Protein AF-A0A7J8QHY6-F1 (afdb_monomer_lite)

pLDDT: mean 85.37, std 9.3, range [55.28, 97.0]

Structure (mmCIF, N/CA/C/O backbone):
data_AF-A0A7J8QHY6-F1
#
_entry.id   AF-A0A7J8QHY6-F1
#
loop_
_atom_site.group_PDB
_atom_site.id
_atom_site.type_symbol
_atom_site.label_atom_id
_atom_site.label_alt_id
_atom_site.label_comp_id
_atom_site.label_asym_id
_atom_site.label_entity_id
_atom_site.label_seq_id
_atom_site.pdbx_PDB_ins_code
_atom_site.Cartn_x
_atom_site.Cartn_y
_atom_site.Cartn_z
_atom_site.occupancy
_atom_site.B_iso_or_equiv
_atom_site.auth_seq_id
_atom_site.auth_comp_id
_atom_site.auth_asym_id
_atom_site.auth_atom_id
_atom_site.pdbx_PDB_model_num
ATOM 1 N N . MET A 1 1 ? 1.578 -3.329 -10.374 1.00 89.19 1 MET A N 1
ATOM 2 C CA . MET A 1 1 ? 2.807 -2.692 -10.894 1.00 89.19 1 MET A CA 1
ATOM 3 C C . MET A 1 1 ? 3.834 -2.749 -9.782 1.00 89.19 1 MET A C 1
ATOM 5 O O . MET A 1 1 ? 3.454 -2.470 -8.652 1.00 89.19 1 MET A O 1
ATOM 9 N N . LEU A 1 2 ? 5.066 -3.150 -10.081 1.00 90.44 2 LEU A N 1
ATOM 10 C CA . LEU A 1 2 ? 6.149 -3.292 -9.108 1.00 90.44 2 LEU A CA 1
ATOM 11 C C . LEU A 1 2 ? 7.297 -2.351 -9.488 1.00 90.44 2 LEU A C 1
ATOM 13 O O . LEU A 1 2 ? 7.767 -2.380 -10.629 1.00 90.44 2 LEU A O 1
ATOM 17 N N . PHE A 1 3 ? 7.709 -1.498 -8.551 1.00 91.50 3 PHE A N 1
ATOM 18 C CA . PHE A 1 3 ? 8.775 -0.517 -8.746 1.00 91.50 3 PHE A CA 1
ATOM 19 C C . PHE A 1 3 ? 10.089 -1.042 -8.168 1.00 91.50 3 PHE A C 1
ATOM 21 O O . PHE A 1 3 ? 10.154 -1.340 -6.984 1.00 91.50 3 PHE A O 1
ATOM 28 N N . HIS A 1 4 ? 11.129 -1.123 -9.001 1.00 90.00 4 HIS A N 1
ATOM 29 C CA . HIS A 1 4 ? 12.454 -1.630 -8.624 1.00 90.00 4 HIS A CA 1
ATOM 30 C C . HIS A 1 4 ? 13.419 -0.460 -8.436 1.00 90.00 4 HIS A C 1
ATOM 32 O O . HIS A 1 4 ? 13.876 0.135 -9.422 1.00 90.00 4 HIS A O 1
ATOM 38 N N . TYR A 1 5 ? 13.693 -0.108 -7.178 1.00 83.81 5 TYR A N 1
ATOM 39 C CA . TYR A 1 5 ? 14.552 1.024 -6.801 1.00 83.81 5 TYR A CA 1
ATOM 40 C C . TYR A 1 5 ? 16.047 0.697 -6.873 1.00 83.81 5 TYR A C 1
ATOM 42 O O . TYR A 1 5 ? 16.859 1.564 -7.195 1.00 83.81 5 TYR A O 1
ATOM 50 N N . ASP A 1 6 ? 16.392 -0.556 -6.602 1.00 84.12 6 ASP A N 1
ATOM 51 C CA . ASP A 1 6 ? 17.739 -1.131 -6.657 1.00 84.12 6 ASP A CA 1
ATOM 52 C C . ASP A 1 6 ? 18.205 -1.452 -8.089 1.00 84.12 6 ASP A C 1
ATOM 54 O O . ASP A 1 6 ? 19.399 -1.595 -8.353 1.00 84.12 6 ASP A O 1
ATOM 58 N N . GLY A 1 7 ? 17.270 -1.516 -9.037 1.00 82.38 7 GLY A N 1
ATOM 59 C CA . GLY A 1 7 ? 17.545 -1.919 -10.410 1.00 82.38 7 GLY A CA 1
ATOM 60 C C . GLY A 1 7 ? 17.562 -3.431 -10.632 1.00 82.38 7 GLY A C 1
ATOM 61 O O . GLY A 1 7 ? 17.917 -3.853 -11.736 1.00 82.38 7 GLY A O 1
ATOM 62 N N . ILE A 1 8 ? 17.183 -4.232 -9.634 1.00 87.25 8 ILE A N 1
ATOM 63 C CA . ILE A 1 8 ? 17.250 -5.692 -9.671 1.00 87.25 8 ILE A CA 1
ATOM 64 C C . ILE A 1 8 ? 15.853 -6.263 -9.929 1.00 87.25 8 ILE A C 1
ATOM 66 O O . ILE A 1 8 ? 15.088 -6.585 -9.031 1.00 87.25 8 ILE A O 1
ATOM 70 N N . VAL A 1 9 ? 15.508 -6.404 -11.208 1.00 87.12 9 VAL A N 1
ATOM 71 C CA . VAL A 1 9 ? 14.183 -6.904 -11.616 1.00 87.12 9 VAL A CA 1
ATOM 72 C C . VAL A 1 9 ? 14.068 -8.424 -11.466 1.00 87.12 9 VAL A C 1
ATOM 74 O O . VAL A 1 9 ? 12.997 -8.947 -11.157 1.00 87.12 9 VAL A O 1
ATOM 77 N N . ASP A 1 10 ? 15.172 -9.130 -11.699 1.00 89.81 10 ASP A N 1
ATOM 78 C CA . ASP A 1 10 ? 15.180 -10.578 -11.899 1.00 89.81 10 ASP A CA 1
ATOM 79 C C . ASP A 1 10 ? 14.974 -11.384 -10.609 1.00 89.81 10 ASP A C 1
ATOM 81 O O . ASP A 1 10 ? 14.501 -12.514 -10.689 1.00 89.81 10 ASP A O 1
ATOM 85 N N . GLU A 1 11 ? 15.236 -10.801 -9.435 1.00 89.62 11 GLU A N 1
ATOM 86 C CA . GLU A 1 11 ? 15.015 -11.448 -8.128 1.00 89.62 11 GLU A CA 1
ATOM 87 C C . GLU A 1 11 ? 13.551 -11.831 -7.887 1.00 89.62 11 GLU A C 1
ATOM 89 O O . GLU A 1 11 ? 13.250 -12.743 -7.122 1.00 89.62 11 GLU A O 1
ATOM 94 N N . TRP A 1 12 ? 12.625 -11.175 -8.584 1.00 89.50 12 TRP A N 1
ATOM 95 C CA . TRP A 1 12 ? 11.200 -11.432 -8.442 1.00 89.50 12 TRP A CA 1
ATOM 96 C C . TRP A 1 12 ? 10.676 -12.489 -9.422 1.00 89.50 12 TRP A C 1
ATOM 98 O O . TRP A 1 12 ? 9.488 -12.800 -9.383 1.00 89.50 12 TRP A O 1
ATOM 108 N N . LYS A 1 13 ? 11.503 -13.040 -10.322 1.00 90.62 13 LYS A N 1
ATOM 109 C CA . LYS A 1 13 ? 11.053 -13.988 -11.365 1.00 90.62 13 LYS A CA 1
ATOM 110 C C . LYS A 1 13 ? 10.578 -15.332 -10.820 1.00 90.62 13 LYS A C 1
ATOM 112 O O . LYS A 1 13 ? 9.753 -15.981 -11.454 1.00 90.62 13 LYS A O 1
ATOM 117 N N . ASP A 1 14 ? 11.052 -15.727 -9.643 1.00 91.69 14 ASP A N 1
ATOM 118 C CA . ASP A 1 14 ? 10.678 -17.007 -9.032 1.00 91.69 14 ASP A CA 1
ATOM 119 C C . ASP A 1 14 ? 9.237 -17.006 -8.489 1.00 91.69 14 ASP A C 1
ATOM 121 O O . ASP A 1 14 ? 8.669 -18.059 -8.186 1.00 91.69 14 ASP A O 1
ATOM 125 N N . PHE A 1 15 ? 8.608 -15.831 -8.379 1.00 90.50 15 PHE A N 1
ATOM 126 C CA . PHE A 1 15 ? 7.231 -15.714 -7.924 1.00 90.50 15 PHE A CA 1
ATOM 127 C C . PHE A 1 15 ? 6.241 -15.879 -9.080 1.00 90.50 15 PHE A C 1
ATOM 129 O O . PHE A 1 15 ? 6.273 -15.142 -10.060 1.00 90.50 15 PHE A O 1
ATOM 136 N N . ALA A 1 16 ? 5.259 -16.768 -8.915 1.00 92.75 16 ALA A N 1
ATOM 137 C CA . ALA A 1 16 ? 4.253 -17.054 -9.946 1.00 92.75 16 ALA A CA 1
ATOM 138 C C . ALA A 1 16 ? 3.420 -15.833 -10.398 1.00 92.75 16 ALA A C 1
ATOM 140 O O . ALA A 1 16 ? 2.851 -15.838 -11.486 1.00 92.75 16 ALA A O 1
ATOM 141 N N . TRP A 1 17 ? 3.317 -14.791 -9.567 1.00 91.06 17 TRP A N 1
ATOM 142 C CA . TRP A 1 17 ? 2.607 -13.553 -9.901 1.00 91.06 17 TRP A CA 1
ATOM 143 C C . TRP A 1 17 ? 3.466 -12.547 -10.681 1.00 91.06 17 TRP A C 1
ATOM 145 O O . TRP A 1 17 ? 2.920 -11.571 -11.190 1.00 91.06 17 TRP A O 1
ATOM 155 N N . SER A 1 18 ? 4.781 -12.759 -10.773 1.00 92.81 18 SER A N 1
ATOM 156 C CA . SER A 1 18 ? 5.738 -11.829 -11.388 1.00 92.81 18 SER A CA 1
ATOM 157 C C . SER A 1 18 ? 5.368 -11.522 -12.841 1.00 92.81 18 SER A C 1
ATOM 159 O O . SER A 1 18 ? 5.172 -10.369 -13.217 1.00 92.81 18 SER A O 1
ATOM 161 N N . ASP A 1 19 ? 5.059 -12.561 -13.620 1.00 92.31 19 ASP A N 1
ATOM 162 C CA . ASP A 1 19 ? 4.634 -12.421 -15.020 1.00 92.31 19 ASP A CA 1
ATOM 163 C C . ASP A 1 19 ? 3.262 -11.739 -15.194 1.00 92.31 19 ASP A C 1
ATOM 165 O O . ASP A 1 19 ? 2.868 -11.384 -16.305 1.00 92.31 19 ASP A O 1
ATOM 169 N N . GLN A 1 20 ? 2.510 -11.549 -14.105 1.00 93.94 20 GLN A N 1
ATOM 170 C CA . GLN A 1 20 ? 1.187 -10.920 -14.111 1.00 93.94 20 GLN A CA 1
ATOM 171 C C . GLN A 1 20 ? 1.237 -9.426 -13.774 1.00 93.94 20 GLN A C 1
ATOM 173 O O . GLN A 1 20 ? 0.200 -8.757 -13.799 1.00 93.94 20 GLN A O 1
ATOM 178 N N . VAL A 1 21 ? 2.410 -8.879 -13.441 1.00 91.50 21 VAL A N 1
ATOM 179 C CA . VAL A 1 21 ? 2.553 -7.469 -13.075 1.00 91.50 21 VAL A CA 1
ATOM 180 C C . VAL A 1 21 ? 3.494 -6.730 -14.018 1.00 91.50 21 VAL A C 1
ATOM 182 O O . VAL A 1 21 ? 4.409 -7.279 -14.614 1.00 91.50 21 VAL A O 1
ATOM 185 N N . ILE A 1 22 ? 3.280 -5.422 -14.149 1.00 90.75 22 ILE A N 1
ATOM 186 C CA . ILE A 1 22 ? 4.213 -4.548 -14.863 1.00 90.75 22 ILE A CA 1
ATOM 187 C C . ILE A 1 22 ? 5.377 -4.224 -13.924 1.00 90.75 22 ILE A C 1
ATOM 189 O O . ILE A 1 22 ? 5.165 -3.567 -12.898 1.00 90.75 22 ILE A O 1
ATOM 193 N N . HIS A 1 23 ? 6.583 -4.656 -14.289 1.00 92.56 23 HIS A N 1
ATOM 194 C CA . HIS A 1 23 ? 7.832 -4.290 -13.623 1.00 92.56 23 HIS A CA 1
ATOM 195 C C . HIS A 1 23 ? 8.353 -2.976 -14.206 1.00 92.56 23 HIS A C 1
ATOM 197 O O .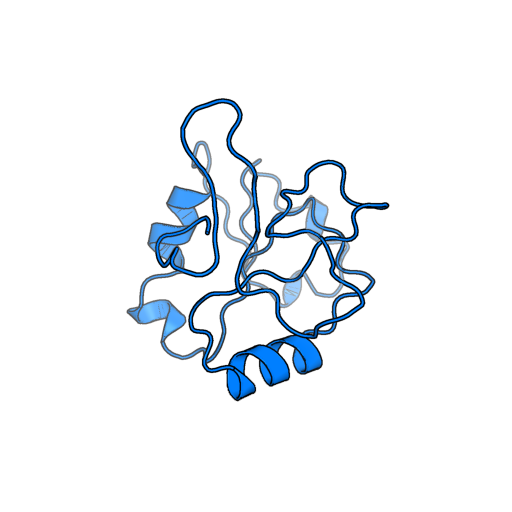 HIS A 1 23 ? 8.467 -2.828 -15.422 1.00 92.56 23 HIS A O 1
ATOM 203 N N . VAL A 1 24 ? 8.690 -2.018 -13.347 1.00 91.81 24 VAL A N 1
ATOM 204 C CA . VAL A 1 24 ? 9.271 -0.741 -13.767 1.00 91.81 24 VAL A CA 1
ATOM 205 C C . VAL A 1 24 ? 10.542 -0.500 -12.971 1.00 91.81 24 VAL A C 1
ATOM 207 O O . VAL A 1 24 ? 10.513 -0.444 -11.744 1.00 91.81 24 VAL A O 1
ATOM 210 N N . SER A 1 25 ? 11.654 -0.312 -13.673 1.00 91.62 25 SER A N 1
ATOM 211 C CA . SER A 1 25 ? 12.939 0.036 -13.075 1.00 91.62 25 SER A CA 1
ATOM 212 C C . SER A 1 25 ? 13.483 1.314 -13.701 1.00 91.62 25 SER A C 1
ATOM 214 O O . SER A 1 25 ? 13.419 1.504 -14.916 1.00 91.62 25 SER A O 1
ATOM 216 N N . ALA A 1 26 ? 14.013 2.202 -12.864 1.00 90.69 26 ALA A N 1
ATOM 217 C CA . ALA A 1 26 ? 14.670 3.427 -13.292 1.00 90.69 26 ALA A CA 1
ATOM 218 C C . ALA A 1 26 ? 15.851 3.708 -12.362 1.00 90.69 26 ALA A C 1
ATOM 220 O O . ALA A 1 26 ? 15.671 3.966 -11.172 1.00 90.69 26 ALA A O 1
ATOM 221 N N . ARG A 1 27 ? 17.069 3.669 -12.913 1.00 88.12 27 ARG A N 1
ATOM 222 C CA . ARG A 1 27 ? 18.295 3.893 -12.138 1.00 88.12 27 ARG A CA 1
ATOM 223 C C . ARG A 1 27 ? 18.328 5.304 -11.551 1.00 88.12 27 ARG A C 1
ATOM 225 O O . ARG A 1 27 ? 17.962 6.273 -12.223 1.00 88.12 27 ARG A O 1
ATOM 232 N N . ASN A 1 28 ? 18.840 5.407 -10.325 1.00 88.19 28 ASN A N 1
ATOM 233 C CA . ASN A 1 28 ? 19.036 6.662 -9.595 1.00 88.19 28 ASN A CA 1
ATOM 234 C C . ASN A 1 28 ? 17.742 7.474 -9.402 1.00 88.19 28 ASN A C 1
ATOM 236 O O . ASN A 1 28 ? 17.768 8.703 -9.471 1.00 88.19 28 ASN A O 1
ATOM 240 N N . GLN A 1 29 ? 16.606 6.801 -9.186 1.00 90.81 29 GLN A N 1
ATOM 241 C CA . GLN A 1 29 ? 15.322 7.448 -8.905 1.00 90.81 29 GLN A CA 1
ATOM 242 C C . GLN A 1 29 ? 14.788 7.077 -7.524 1.00 90.81 29 GLN A C 1
ATOM 244 O O . GLN A 1 29 ? 15.020 5.985 -7.018 1.00 90.81 29 GLN A O 1
ATOM 249 N N . THR A 1 30 ? 14.048 8.001 -6.913 1.00 87.31 30 THR A N 1
ATOM 250 C CA . THR A 1 30 ? 13.453 7.817 -5.582 1.00 87.31 30 THR A CA 1
ATOM 251 C C . THR A 1 30 ? 12.029 7.270 -5.668 1.00 87.31 30 THR A C 1
ATOM 253 O O . THR A 1 30 ? 11.354 7.438 -6.683 1.00 87.31 30 THR A O 1
ATOM 256 N N . LYS A 1 31 ? 11.508 6.715 -4.566 1.00 84.25 31 LYS A N 1
ATOM 257 C CA . LYS A 1 31 ? 10.102 6.282 -4.416 1.00 84.25 31 LYS A CA 1
ATOM 258 C C . LYS A 1 31 ? 9.086 7.265 -4.998 1.00 84.25 31 LYS A C 1
ATOM 260 O O . LYS A 1 31 ? 8.268 6.915 -5.851 1.00 84.25 31 LYS A O 1
ATOM 265 N N . TRP A 1 32 ? 9.208 8.535 -4.619 1.00 88.31 32 TRP A N 1
ATOM 266 C CA . TRP A 1 32 ? 8.316 9.598 -5.085 1.00 88.31 32 TRP A CA 1
ATOM 267 C C . TRP A 1 32 ? 8.452 9.926 -6.572 1.00 88.31 32 TRP A C 1
ATOM 269 O O . TRP A 1 32 ? 7.517 10.460 -7.171 1.00 88.31 32 TRP A O 1
ATOM 279 N N . TRP A 1 33 ? 9.594 9.630 -7.190 1.00 92.19 33 TRP A N 1
ATOM 280 C CA . TRP A 1 33 ? 9.767 9.816 -8.626 1.00 92.19 33 TRP A CA 1
ATOM 281 C C . TRP A 1 33 ? 8.863 8.878 -9.430 1.00 92.19 33 TRP A C 1
ATOM 283 O O . TRP A 1 33 ? 8.248 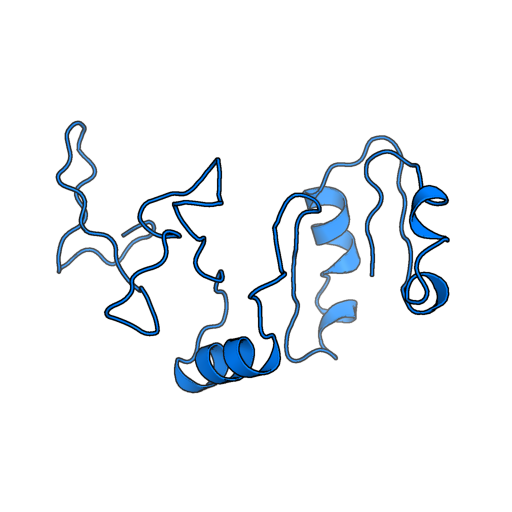9.330 -10.400 1.00 92.19 33 TRP A O 1
ATOM 293 N N . PHE A 1 34 ? 8.734 7.618 -8.996 1.00 89.88 34 PHE A N 1
ATOM 294 C CA . PHE A 1 34 ? 7.823 6.645 -9.600 1.00 89.88 34 PHE A CA 1
ATOM 295 C C . PHE A 1 34 ? 6.369 7.027 -9.341 1.00 89.88 34 PHE A C 1
ATOM 297 O O . PHE A 1 34 ? 5.599 7.146 -10.292 1.00 89.88 34 PHE A O 1
ATOM 304 N N . ALA A 1 35 ? 6.011 7.318 -8.084 1.00 88.19 35 ALA A N 1
ATOM 305 C CA . ALA A 1 35 ? 4.647 7.704 -7.720 1.00 88.19 35 ALA A CA 1
ATOM 306 C C . ALA A 1 35 ? 4.129 8.864 -8.589 1.00 88.19 35 ALA A C 1
ATOM 308 O O . ALA A 1 35 ? 3.071 8.758 -9.199 1.00 88.19 35 ALA A O 1
ATOM 309 N N . LYS A 1 36 ? 4.920 9.934 -8.757 1.00 89.75 36 LYS A N 1
ATOM 310 C CA . LYS A 1 36 ? 4.535 11.090 -9.588 1.00 89.75 36 LYS A CA 1
ATOM 311 C C . LYS A 1 36 ? 4.321 10.769 -11.072 1.00 89.75 36 LYS A C 1
ATOM 313 O O . LYS A 1 36 ? 3.634 11.526 -11.748 1.00 89.75 36 LYS A O 1
ATOM 318 N N . ARG A 1 37 ? 4.931 9.704 -11.598 1.00 90.81 37 ARG A N 1
ATOM 319 C CA . ARG A 1 37 ? 4.835 9.323 -13.018 1.00 90.81 37 ARG A CA 1
ATOM 320 C C . ARG A 1 37 ? 3.761 8.283 -13.282 1.00 90.81 37 ARG A C 1
ATOM 322 O O . ARG A 1 37 ? 3.087 8.366 -14.300 1.00 90.81 37 ARG A O 1
ATOM 329 N N . PHE A 1 38 ? 3.608 7.328 -12.374 1.00 89.81 38 PHE A N 1
ATOM 330 C CA . PHE A 1 38 ? 2.757 6.159 -12.581 1.00 89.81 38 PHE A CA 1
ATOM 331 C C . PHE A 1 38 ? 1.443 6.217 -11.801 1.00 89.81 38 PHE A C 1
ATOM 333 O O . PHE A 1 38 ? 0.522 5.484 -12.136 1.00 89.81 38 PHE A O 1
ATOM 340 N N . LEU A 1 39 ? 1.314 7.127 -10.828 1.00 89.50 39 LEU A N 1
ATOM 341 C CA . LEU A 1 39 ? 0.043 7.437 -10.163 1.00 89.50 39 LEU A CA 1
ATOM 342 C C . LEU A 1 39 ? -0.626 8.694 -10.739 1.00 89.50 39 LEU A C 1
ATOM 344 O O . LEU A 1 39 ? -1.383 9.380 -10.058 1.00 89.50 39 LEU A O 1
ATOM 348 N N . HIS A 1 40 ? -0.325 9.029 -11.996 1.00 91.44 40 HIS A N 1
ATOM 349 C CA . HIS A 1 40 ? -0.982 10.131 -12.690 1.00 91.44 40 HIS A CA 1
ATOM 350 C C . HIS A 1 40 ? -2.476 9.810 -12.889 1.00 91.44 40 HIS A C 1
ATOM 352 O O . HIS A 1 40 ? -2.777 8.680 -13.281 1.00 91.44 40 HIS A O 1
ATOM 358 N N . PRO A 1 41 ? -3.416 10.765 -12.710 1.00 91.00 41 PRO A N 1
ATOM 359 C CA . PRO A 1 41 ? -4.852 10.506 -12.851 1.00 91.00 41 PRO A CA 1
ATOM 360 C C . PRO A 1 41 ? -5.222 9.800 -14.158 1.00 91.00 41 PRO A C 1
ATOM 362 O O . PRO A 1 41 ? -5.939 8.815 -14.134 1.00 91.00 41 PRO A O 1
ATOM 365 N N . GLY A 1 42 ? -4.634 10.205 -15.288 1.00 91.38 42 GLY A N 1
ATOM 366 C CA . GLY A 1 42 ? -4.863 9.552 -16.587 1.00 91.38 42 GLY A CA 1
ATOM 367 C C . GLY A 1 42 ? -4.424 8.079 -16.685 1.00 91.38 42 GLY A C 1
ATOM 368 O O . GLY A 1 42 ? -4.802 7.410 -17.638 1.00 91.38 42 GLY A O 1
ATOM 369 N N . ILE A 1 43 ? -3.656 7.570 -15.719 1.00 87.75 43 ILE A N 1
ATOM 370 C CA . ILE A 1 43 ? -3.267 6.155 -15.608 1.00 87.75 43 ILE A CA 1
ATOM 371 C C . ILE A 1 43 ? -4.155 5.440 -14.589 1.00 87.75 43 ILE A C 1
ATOM 373 O O . ILE A 1 43 ? -4.584 4.314 -14.825 1.00 87.75 43 ILE A O 1
ATOM 377 N N . VAL A 1 44 ? -4.410 6.079 -13.445 1.00 90.94 44 VAL A N 1
ATOM 378 C CA . VAL A 1 44 ? -5.044 5.409 -12.303 1.00 90.94 44 VAL A CA 1
ATOM 379 C C . VAL A 1 44 ? -6.557 5.596 -12.208 1.00 90.94 44 VAL A C 1
ATOM 381 O O . VAL A 1 44 ? -7.176 4.958 -11.366 1.00 90.94 44 VAL A O 1
ATOM 384 N N . TRP A 1 45 ? -7.164 6.430 -13.057 1.00 93.56 45 TRP A N 1
ATOM 385 C CA . TRP A 1 45 ? -8.603 6.730 -13.003 1.00 93.56 45 TRP A CA 1
ATOM 386 C C . TRP A 1 45 ? -9.516 5.511 -13.208 1.00 93.56 45 TRP A C 1
ATOM 388 O O . TRP A 1 45 ? -10.646 5.522 -12.733 1.00 93.56 45 TRP A O 1
ATOM 398 N N . GLU A 1 46 ? -9.027 4.468 -13.881 1.00 92.06 46 GLU A N 1
ATOM 399 C CA . GLU A 1 46 ? -9.747 3.201 -14.102 1.00 92.06 46 GLU A CA 1
ATOM 400 C C . GLU A 1 46 ? -9.847 2.340 -12.829 1.00 92.06 46 GLU A C 1
ATOM 402 O O . GLU A 1 46 ? -10.594 1.362 -12.781 1.00 92.06 46 GLU A O 1
ATOM 407 N N . TYR A 1 47 ? -9.082 2.670 -11.784 1.00 92.50 47 TYR A N 1
ATOM 408 C CA . TYR A 1 47 ? -9.037 1.902 -10.546 1.00 92.50 47 TYR A CA 1
ATOM 409 C C . TYR A 1 47 ? -9.825 2.610 -9.447 1.00 92.50 47 TYR A C 1
ATOM 411 O O . TYR A 1 47 ? -9.552 3.758 -9.108 1.00 92.50 47 TYR A O 1
ATOM 419 N N . SER A 1 48 ? -10.753 1.891 -8.813 1.00 93.50 48 SER A N 1
ATOM 420 C CA . SER A 1 48 ? -11.484 2.408 -7.645 1.00 93.50 48 SER A CA 1
ATOM 421 C C . SER A 1 48 ? -10.596 2.541 -6.404 1.00 93.50 48 SER A C 1
ATOM 423 O O . SER A 1 48 ? -10.836 3.403 -5.566 1.00 93.50 48 SER A O 1
ATOM 425 N N . TYR A 1 49 ? -9.567 1.693 -6.289 1.00 93.56 49 TYR A N 1
ATOM 426 C CA . TYR A 1 49 ? -8.630 1.681 -5.168 1.00 93.56 49 TYR A CA 1
ATOM 427 C C . TYR A 1 49 ? -7.210 1.448 -5.655 1.00 93.56 49 TYR A C 1
ATOM 429 O O . TYR A 1 49 ? -6.964 0.618 -6.530 1.00 93.56 49 TYR A O 1
ATOM 437 N N . ILE A 1 50 ? -6.270 2.138 -5.019 1.00 92.19 50 ILE A N 1
ATOM 438 C CA . ILE A 1 50 ? -4.840 1.982 -5.258 1.00 92.19 50 ILE A CA 1
ATOM 439 C C . ILE A 1 50 ? -4.201 1.606 -3.928 1.00 92.19 50 ILE A C 1
ATOM 441 O O . ILE A 1 50 ? -4.336 2.327 -2.941 1.00 92.19 50 ILE A O 1
ATOM 445 N N . PHE A 1 51 ? -3.483 0.488 -3.914 1.00 91.44 51 PHE A N 1
ATOM 446 C CA . PHE A 1 51 ? -2.651 0.102 -2.784 1.00 91.44 51 PHE A CA 1
ATOM 447 C C . PHE A 1 51 ? -1.202 0.484 -3.059 1.00 91.44 51 PHE A C 1
ATOM 449 O O . PHE A 1 51 ? -0.653 0.141 -4.106 1.00 91.44 51 PHE A O 1
ATOM 456 N N . LEU A 1 52 ? -0.590 1.182 -2.104 1.00 89.25 52 LEU A N 1
ATOM 457 C CA . LEU A 1 52 ? 0.831 1.506 -2.108 1.00 89.25 52 LEU A CA 1
ATOM 458 C C . LEU A 1 52 ? 1.475 0.803 -0.915 1.00 89.25 52 LEU A C 1
ATOM 460 O O . LEU A 1 52 ? 1.186 1.150 0.229 1.00 89.25 52 LEU A O 1
ATOM 464 N N . TRP A 1 53 ? 2.330 -0.175 -1.197 1.00 86.50 53 TRP A N 1
ATOM 465 C CA . TRP A 1 53 ? 3.098 -0.908 -0.194 1.00 86.50 53 TRP A CA 1
ATOM 466 C C . TRP A 1 53 ? 4.590 -0.695 -0.397 1.00 86.50 53 TRP A C 1
ATOM 468 O O . TRP A 1 53 ? 5.049 -0.533 -1.527 1.00 86.50 53 TRP A O 1
ATOM 478 N N . ASP A 1 54 ? 5.307 -0.669 0.719 1.00 82.88 54 ASP A N 1
ATOM 479 C CA . ASP A 1 54 ? 6.754 -0.868 0.752 1.00 82.88 54 ASP A CA 1
ATOM 480 C C . ASP A 1 54 ? 7.073 -2.362 0.822 1.00 82.88 54 ASP A C 1
ATOM 482 O O . ASP A 1 54 ? 6.229 -3.146 1.266 1.00 82.88 54 ASP A O 1
ATOM 486 N N . GLU A 1 55 ? 8.281 -2.749 0.408 1.00 79.38 55 GLU A N 1
ATOM 487 C CA . GLU A 1 55 ? 8.714 -4.150 0.452 1.00 79.38 55 GLU A CA 1
ATOM 488 C C . GLU A 1 55 ? 8.879 -4.716 1.872 1.00 79.38 55 GLU A C 1
ATOM 490 O O . GLU A 1 55 ? 8.836 -5.931 2.051 1.00 79.38 55 GLU A O 1
ATOM 495 N N . ASP A 1 56 ? 9.040 -3.858 2.883 1.00 78.62 56 ASP A N 1
ATOM 496 C CA . ASP A 1 56 ? 9.336 -4.242 4.269 1.00 78.62 56 ASP A CA 1
ATOM 497 C C . ASP A 1 56 ? 8.087 -4.446 5.148 1.00 78.62 56 ASP A C 1
ATOM 499 O O . ASP A 1 56 ? 8.189 -4.741 6.343 1.00 78.62 56 ASP A O 1
ATOM 503 N N . LEU A 1 57 ? 6.888 -4.318 4.571 1.00 76.44 57 LEU A N 1
ATOM 504 C CA . LEU A 1 57 ? 5.636 -4.463 5.304 1.00 76.44 57 LEU A CA 1
ATOM 505 C C . LEU A 1 57 ? 5.132 -5.911 5.284 1.00 76.44 57 LEU A C 1
ATOM 507 O O . LEU A 1 57 ? 4.795 -6.461 4.237 1.00 76.44 57 LEU A O 1
ATOM 511 N N . GLY A 1 58 ? 4.978 -6.495 6.475 1.00 81.50 58 GLY A N 1
ATOM 512 C CA . GLY A 1 58 ? 4.301 -7.781 6.658 1.00 81.50 58 GLY A CA 1
ATOM 513 C C . GLY A 1 58 ? 2.812 -7.691 6.306 1.00 81.50 58 GLY A C 1
ATOM 514 O O . GLY A 1 58 ? 2.080 -6.844 6.830 1.00 81.50 58 GLY A O 1
ATOM 515 N N . VAL A 1 59 ? 2.354 -8.565 5.409 1.00 86.06 59 VAL A N 1
ATOM 516 C CA . VAL A 1 59 ? 0.969 -8.594 4.896 1.00 86.06 59 VAL A CA 1
ATOM 517 C C . VAL A 1 59 ? 0.235 -9.897 5.217 1.00 86.06 59 VAL A C 1
ATOM 519 O O . VAL A 1 59 ? -0.866 -10.124 4.723 1.00 86.06 59 VAL A O 1
ATOM 522 N N . GLU A 1 60 ? 0.798 -10.746 6.075 1.00 86.81 60 GLU A N 1
ATOM 523 C CA . GLU A 1 60 ? 0.298 -12.097 6.364 1.00 86.81 60 GLU A CA 1
ATOM 524 C C . GLU A 1 60 ? -1.125 -12.074 6.936 1.00 86.81 60 GLU A C 1
ATOM 526 O O . GLU A 1 60 ? -1.963 -12.910 6.605 1.00 86.81 60 GLU A O 1
ATOM 531 N N . ASP A 1 61 ? -1.410 -11.077 7.775 1.00 86.81 61 ASP A N 1
ATOM 532 C CA . ASP A 1 61 ? -2.716 -10.885 8.408 1.00 86.81 61 ASP A CA 1
ATOM 533 C C . ASP A 1 61 ? -3.624 -9.920 7.611 1.00 86.81 61 ASP A C 1
ATOM 535 O O . ASP A 1 61 ? -4.784 -9.676 7.980 1.00 86.81 61 ASP A O 1
ATOM 539 N N . PHE A 1 62 ? -3.129 -9.349 6.508 1.00 90.19 62 PHE A N 1
ATOM 540 C CA . PHE A 1 62 ? -3.839 -8.326 5.752 1.00 90.19 62 PHE A CA 1
ATOM 541 C C . PHE A 1 62 ? -4.891 -8.930 4.813 1.00 90.19 62 PHE A C 1
ATOM 543 O O . PHE A 1 62 ? -4.624 -9.793 3.983 1.00 90.19 62 PHE A O 1
ATOM 550 N N . HIS A 1 63 ? -6.125 -8.433 4.920 1.00 93.12 63 HIS A N 1
ATOM 551 C CA . HIS A 1 63 ? -7.254 -8.897 4.116 1.00 93.12 63 HIS A CA 1
ATOM 552 C C . HIS A 1 63 ? -7.791 -7.753 3.240 1.00 93.12 63 HIS A C 1
ATOM 554 O O . HIS A 1 63 ? -8.616 -6.973 3.731 1.00 93.12 63 HIS A O 1
ATOM 560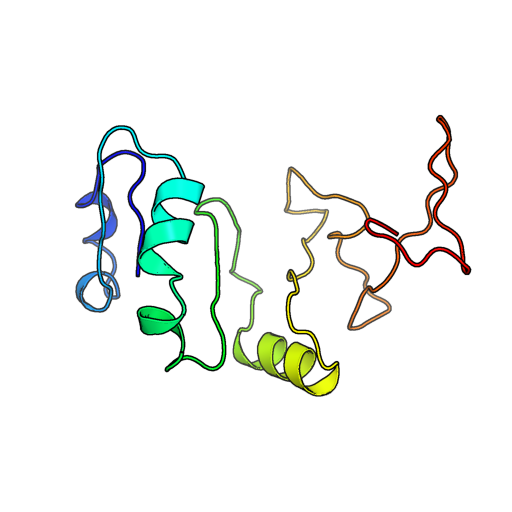 N N . PRO A 1 64 ? -7.415 -7.664 1.947 1.00 92.31 64 PRO A N 1
ATOM 561 C CA . PRO A 1 64 ? -7.748 -6.519 1.093 1.00 92.31 64 PRO A CA 1
ATOM 562 C C . PRO A 1 64 ? -9.251 -6.261 1.001 1.00 92.31 64 PRO A C 1
ATOM 564 O O . PRO A 1 64 ? -9.691 -5.132 1.177 1.00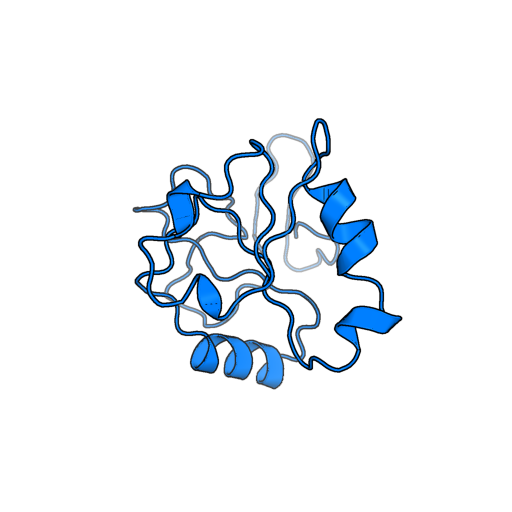 92.31 64 PRO A O 1
ATOM 567 N N . LYS A 1 65 ? -10.066 -7.309 0.829 1.00 94.94 65 LYS A N 1
ATOM 568 C CA . LYS A 1 65 ? -11.532 -7.173 0.748 1.00 94.94 65 LYS A CA 1
ATOM 569 C C . LYS A 1 65 ? -12.144 -6.602 2.029 1.00 94.94 65 LYS A C 1
ATOM 571 O O . LYS A 1 65 ? -13.006 -5.733 1.969 1.00 94.94 65 LYS A O 1
ATOM 576 N N . LYS A 1 66 ? -11.684 -7.071 3.196 1.00 95.12 66 LYS A N 1
ATOM 577 C CA . LYS A 1 66 ? -12.148 -6.544 4.490 1.00 95.12 66 LYS A CA 1
ATOM 578 C C . LYS A 1 66 ? -11.708 -5.095 4.658 1.00 95.12 66 LYS A C 1
ATOM 580 O O . LYS A 1 66 ? -12.501 -4.274 5.102 1.00 95.12 66 LYS A O 1
ATOM 585 N N . TYR A 1 67 ? -10.472 -4.785 4.277 1.00 95.12 67 TYR A N 1
ATOM 586 C CA . TYR A 1 67 ? -9.943 -3.433 4.352 1.00 95.12 67 TYR A CA 1
ATOM 587 C C . TYR A 1 67 ? -10.745 -2.456 3.486 1.00 95.12 67 TYR A C 1
ATOM 589 O O . TYR A 1 67 ? -11.260 -1.479 4.019 1.00 95.12 67 TYR A O 1
ATOM 597 N N . VAL A 1 68 ? -10.957 -2.773 2.204 1.00 96.44 68 VAL A N 1
ATOM 598 C CA . VAL A 1 68 ? -11.780 -1.959 1.292 1.00 96.44 68 VAL A CA 1
ATOM 599 C C . VAL A 1 68 ? -13.193 -1.769 1.844 1.00 96.44 68 VAL A C 1
ATOM 601 O O . VAL A 1 68 ? -13.665 -0.642 1.895 1.00 96.44 68 VAL A O 1
ATOM 604 N N . SER A 1 69 ? -13.829 -2.819 2.381 1.00 97.00 69 SER A N 1
ATOM 605 C CA . SER A 1 69 ? -15.173 -2.683 2.970 1.00 97.00 69 SER A CA 1
ATOM 606 C C . SER A 1 69 ? -15.235 -1.701 4.150 1.00 97.00 69 SER A C 1
ATOM 608 O O . SER A 1 69 ? -16.262 -1.068 4.386 1.00 97.00 69 SER A O 1
ATOM 610 N N . ILE A 1 70 ? -14.139 -1.566 4.907 1.00 95.75 70 ILE A N 1
ATOM 611 C CA . ILE A 1 70 ? -14.030 -0.579 5.985 1.00 95.75 70 ILE A CA 1
ATOM 612 C C . ILE A 1 70 ? -13.842 0.811 5.380 1.00 95.75 70 ILE A C 1
ATOM 614 O O . ILE A 1 70 ? -14.547 1.727 5.782 1.00 95.75 70 ILE A O 1
ATOM 618 N N . VAL A 1 71 ? -12.934 0.959 4.413 1.00 95.25 71 VAL A N 1
ATOM 619 C CA . VAL A 1 71 ? -12.671 2.224 3.707 1.00 95.25 71 VAL A CA 1
ATOM 620 C C . VAL A 1 71 ? -13.956 2.797 3.104 1.00 95.25 71 VAL A C 1
ATOM 622 O O . VAL A 1 71 ? -14.280 3.955 3.356 1.00 95.25 71 VAL A O 1
ATOM 625 N N . GLU A 1 72 ? -14.729 1.964 2.407 1.00 96.19 72 GLU A N 1
ATOM 626 C CA . GLU A 1 72 ? -16.022 2.314 1.807 1.00 96.19 72 GLU A CA 1
ATOM 627 C C . GLU A 1 72 ? -17.044 2.757 2.847 1.00 96.19 72 GLU A C 1
ATOM 629 O O . GLU A 1 72 ? -17.603 3.849 2.751 1.00 96.19 72 GLU A O 1
ATOM 634 N N . ARG A 1 73 ? -17.272 1.926 3.872 1.00 96.94 73 ARG A N 1
ATOM 635 C CA . ARG A 1 73 ? -18.251 2.215 4.929 1.00 96.94 73 ARG A CA 1
ATOM 636 C C . ARG A 1 73 ? -17.942 3.521 5.659 1.00 96.94 73 ARG A C 1
ATOM 638 O O . ARG A 1 73 ? -18.848 4.192 6.139 1.00 96.94 73 ARG A O 1
ATOM 645 N N . GLU A 1 74 ? -16.663 3.846 5.783 1.00 94.19 74 GLU A N 1
ATOM 646 C CA . GLU A 1 74 ? -16.168 4.965 6.579 1.00 94.19 74 GLU A CA 1
ATOM 647 C C . GLU A 1 74 ? -15.913 6.228 5.748 1.00 94.19 74 GLU A C 1
ATOM 649 O O . GLU A 1 74 ? -15.568 7.262 6.335 1.00 94.19 74 GLU A O 1
ATOM 654 N N . GLY A 1 75 ? -16.080 6.141 4.420 1.00 94.19 75 GLY A N 1
ATOM 655 C CA . GLY A 1 75 ? -15.863 7.230 3.469 1.00 94.19 75 GLY A CA 1
ATOM 656 C C . GLY A 1 75 ? -14.423 7.740 3.461 1.00 94.19 75 GLY A C 1
ATOM 657 O O . GLY A 1 75 ? -14.205 8.949 3.448 1.00 94.19 75 GLY A O 1
ATOM 658 N N . LEU A 1 76 ? -13.438 6.843 3.570 1.00 91.69 76 LEU A N 1
ATOM 659 C CA . LEU A 1 76 ? -12.026 7.222 3.644 1.00 91.69 76 LEU A CA 1
ATOM 660 C C . LEU A 1 76 ? -11.419 7.311 2.241 1.00 91.69 76 LEU A C 1
ATOM 662 O O . LEU A 1 76 ? -11.368 6.321 1.522 1.00 91.69 76 LEU A O 1
ATOM 666 N N . GLU A 1 77 ? -10.908 8.483 1.870 1.00 92.00 77 GLU A N 1
ATOM 667 C CA . GLU A 1 77 ? -10.184 8.660 0.600 1.00 92.00 77 GLU A CA 1
ATOM 668 C C . GLU A 1 77 ? -8.740 8.145 0.690 1.00 92.00 77 GLU A C 1
ATOM 670 O O . GLU A 1 77 ? -8.199 7.589 -0.262 1.00 92.00 77 GLU A O 1
ATOM 675 N N . ILE A 1 78 ? -8.110 8.328 1.855 1.00 91.31 78 ILE A N 1
ATOM 676 C CA . ILE A 1 78 ? -6.747 7.887 2.152 1.00 91.31 78 ILE A CA 1
ATOM 677 C C . ILE A 1 78 ? -6.750 7.254 3.538 1.00 91.31 78 ILE A C 1
ATOM 679 O O . ILE A 1 78 ? -7.225 7.844 4.512 1.00 91.31 78 ILE A O 1
ATOM 683 N N . SER A 1 79 ? -6.188 6.056 3.643 1.00 92.19 79 SER A N 1
ATOM 684 C CA . SER A 1 79 ? -6.070 5.346 4.909 1.00 92.19 79 SER A CA 1
ATOM 685 C C . SER A 1 79 ? -4.851 4.435 4.919 1.00 92.19 79 SER A C 1
ATOM 687 O O . SER A 1 79 ? -4.378 3.996 3.874 1.00 92.19 79 SER A O 1
ATOM 689 N N . GLN A 1 80 ? -4.372 4.115 6.120 1.00 90.94 80 GLN A N 1
ATOM 690 C CA . GLN A 1 80 ? -3.330 3.116 6.338 1.00 90.94 80 GLN A CA 1
ATOM 691 C C . GLN A 1 80 ? -3.890 1.976 7.204 1.00 90.94 80 GLN A C 1
ATOM 693 O O . GLN A 1 80 ? -4.590 2.258 8.183 1.00 90.94 80 GLN A O 1
ATOM 698 N N . PRO A 1 81 ? -3.635 0.696 6.876 1.00 91.62 81 PRO A N 1
ATOM 699 C CA . PRO A 1 81 ? -3.913 -0.409 7.787 1.00 91.62 81 PRO A CA 1
ATOM 700 C C . PRO A 1 81 ? -3.135 -0.253 9.098 1.00 91.62 81 PRO A C 1
ATOM 702 O O . PRO A 1 81 ? -2.031 0.295 9.126 1.00 91.62 81 PRO A O 1
ATOM 705 N N . ALA A 1 82 ? -3.709 -0.742 10.194 1.00 90.62 82 ALA A N 1
ATOM 706 C CA . ALA A 1 82 ? -3.043 -0.670 11.484 1.00 90.62 82 ALA A CA 1
ATOM 707 C C . ALA A 1 82 ? -1.886 -1.677 11.578 1.00 90.62 82 ALA A C 1
ATOM 709 O O . ALA A 1 82 ? -2.024 -2.828 11.164 1.00 90.62 82 ALA A O 1
ATOM 710 N N . LEU A 1 83 ? -0.779 -1.247 12.176 1.00 89.19 83 LEU A N 1
ATOM 711 C CA . LEU A 1 83 ? 0.429 -2.034 12.390 1.00 89.19 83 LEU A CA 1
ATOM 712 C C . LEU A 1 83 ? 0.351 -2.778 13.724 1.00 89.19 83 LEU A C 1
ATOM 714 O O . LEU A 1 83 ? -0.050 -2.213 14.748 1.00 89.19 83 LEU A O 1
ATOM 718 N N . ASP A 1 84 ? 0.747 -4.048 13.727 1.00 87.38 84 ASP A N 1
ATOM 719 C CA . ASP A 1 84 ? 0.887 -4.813 14.962 1.00 87.38 84 ASP A CA 1
ATOM 720 C C . ASP A 1 84 ? 2.137 -4.346 15.715 1.00 87.38 84 ASP A C 1
ATOM 722 O O . ASP A 1 84 ? 3.258 -4.516 15.244 1.00 87.38 84 ASP A O 1
ATOM 726 N N . THR A 1 85 ? 1.952 -3.772 16.902 1.00 84.88 85 THR A N 1
ATOM 727 C CA . THR A 1 85 ? 3.047 -3.221 17.711 1.00 84.88 85 THR A CA 1
ATOM 728 C C . THR A 1 85 ? 4.034 -4.280 18.196 1.00 84.88 85 THR A C 1
ATOM 730 O O . THR A 1 85 ? 5.131 -3.926 18.607 1.00 84.88 85 THR A O 1
ATOM 733 N N . ALA A 1 86 ? 3.648 -5.562 18.194 1.00 84.75 86 ALA A N 1
ATOM 734 C CA . ALA A 1 86 ? 4.532 -6.664 18.565 1.00 84.75 86 ALA A CA 1
ATOM 735 C C . ALA A 1 86 ? 5.385 -7.174 17.393 1.00 84.75 86 ALA A C 1
ATOM 737 O O . ALA A 1 86 ? 6.388 -7.840 17.631 1.00 84.75 86 ALA A O 1
ATOM 738 N N . LYS A 1 87 ? 4.981 -6.891 16.146 1.00 81.50 87 LYS A N 1
ATOM 739 C CA . LYS A 1 87 ? 5.676 -7.341 14.927 1.00 81.50 87 LYS A CA 1
ATOM 740 C C . LYS A 1 87 ? 6.387 -6.202 14.189 1.00 81.50 87 LYS A C 1
ATOM 742 O O . LYS A 1 87 ? 7.367 -6.443 13.503 1.00 81.50 87 LYS A O 1
ATOM 747 N N . SER A 1 88 ? 5.883 -4.975 14.309 1.00 78.94 88 SER A N 1
ATOM 748 C CA . SER A 1 88 ? 6.364 -3.805 13.572 1.00 78.94 88 SER A CA 1
ATOM 749 C C . SER A 1 88 ? 7.453 -3.072 14.350 1.00 78.94 88 SER A C 1
ATOM 751 O O . SER A 1 88 ? 7.158 -2.480 15.393 1.00 78.94 88 SER A O 1
ATOM 753 N N . GLU A 1 89 ? 8.677 -3.042 13.812 1.00 70.56 89 GLU A N 1
ATOM 754 C CA . GLU A 1 89 ? 9.817 -2.326 14.410 1.00 70.56 89 GLU A CA 1
ATOM 755 C C . GLU A 1 89 ? 9.544 -0.824 14.560 1.00 70.56 89 GLU A C 1
ATOM 757 O O . GLU A 1 89 ? 9.855 -0.221 15.588 1.00 70.56 89 GLU A O 1
ATOM 762 N N . VAL A 1 90 ? 8.895 -0.227 13.556 1.00 70.44 90 VAL A N 1
ATOM 763 C CA . VAL A 1 90 ? 8.517 1.187 13.553 1.00 70.44 90 VAL A CA 1
ATOM 764 C C . VAL A 1 90 ? 7.001 1.301 13.516 1.00 70.44 90 VAL A C 1
ATOM 766 O O . VAL A 1 90 ? 6.339 0.830 12.596 1.00 70.44 90 VAL A O 1
ATOM 769 N N . HIS A 1 91 ? 6.425 1.938 14.528 1.00 71.75 91 HIS A N 1
ATOM 770 C CA . HIS A 1 91 ? 5.021 2.322 14.528 1.00 71.75 91 HIS A CA 1
ATOM 771 C C . HIS A 1 91 ? 4.838 3.629 15.301 1.00 71.75 91 HIS A C 1
ATOM 773 O O . HIS A 1 91 ? 5.533 3.920 16.275 1.00 71.75 91 HIS A O 1
ATOM 779 N N . HIS A 1 92 ? 3.873 4.436 14.872 1.00 79.81 92 HIS A N 1
ATOM 780 C CA . HIS A 1 92 ? 3.429 5.603 15.619 1.00 79.81 92 HIS A CA 1
ATOM 781 C C . HIS A 1 92 ? 2.125 5.260 16.329 1.00 79.81 92 HIS A C 1
ATOM 783 O O . HIS A 1 92 ? 1.377 4.395 15.886 1.00 79.81 92 HIS A O 1
ATOM 789 N N . GLN A 1 93 ? 1.789 5.982 17.398 1.00 80.12 93 GLN A N 1
ATOM 790 C CA . GLN A 1 93 ? 0.512 5.767 18.091 1.00 80.12 93 GLN A CA 1
ATOM 791 C C . GLN A 1 93 ? -0.704 5.829 17.153 1.00 80.12 93 GLN A C 1
ATOM 793 O O . GLN A 1 93 ? -1.695 5.157 17.410 1.00 80.12 93 GLN A O 1
ATOM 798 N N . ILE A 1 94 ? -0.633 6.609 16.067 1.00 80.88 94 ILE A N 1
ATOM 799 C CA . ILE A 1 94 ? -1.733 6.73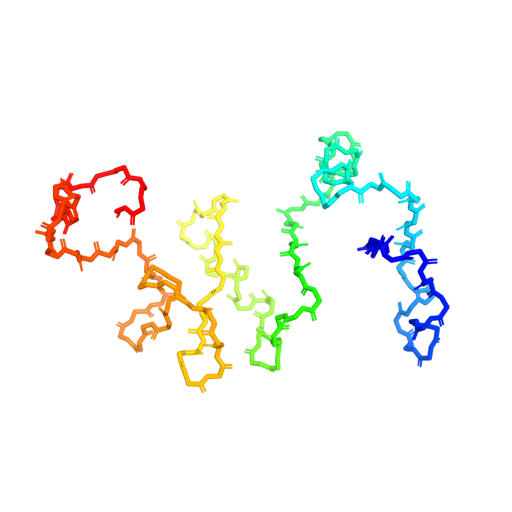4 15.101 1.00 80.88 94 ILE A CA 1
ATOM 800 C C . ILE A 1 94 ? -1.886 5.495 14.222 1.00 80.88 94 ILE A C 1
ATOM 802 O O . ILE A 1 94 ? -3.010 5.141 13.878 1.00 80.88 94 ILE A O 1
ATOM 806 N N . THR A 1 95 ? -0.782 4.809 13.927 1.00 86.31 95 THR A N 1
ATOM 807 C CA . THR A 1 95 ? -0.753 3.613 13.080 1.00 86.31 95 THR A CA 1
ATOM 808 C C . THR A 1 95 ? -0.806 2.317 13.885 1.00 86.31 95 THR A C 1
ATOM 810 O O . THR A 1 95 ? -1.081 1.269 13.315 1.00 86.31 95 THR A O 1
ATOM 813 N N . ALA A 1 96 ? -0.582 2.364 15.200 1.00 87.31 96 ALA A N 1
ATOM 814 C CA . ALA A 1 96 ? -0.641 1.205 16.082 1.00 87.31 96 ALA A CA 1
ATOM 815 C C . ALA A 1 96 ? -2.043 0.573 16.129 1.00 87.31 96 ALA A C 1
ATOM 817 O O . ALA A 1 96 ? -3.066 1.255 16.235 1.00 87.31 96 ALA A O 1
ATOM 818 N N . ARG A 1 97 ? -2.094 -0.761 16.111 1.00 87.75 97 ARG A N 1
ATOM 819 C CA . ARG A 1 97 ? -3.342 -1.525 16.178 1.00 87.75 97 ARG A CA 1
ATOM 820 C C . ARG A 1 97 ? -4.054 -1.3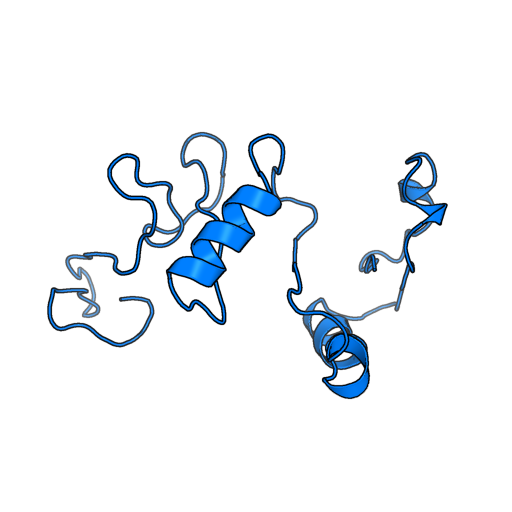65 17.520 1.00 87.75 97 ARG A C 1
ATOM 822 O O . ARG A 1 97 ? -3.662 -1.934 18.536 1.00 87.75 97 ARG A O 1
ATOM 829 N N . GLY A 1 98 ? -5.193 -0.677 17.489 1.00 85.38 98 GLY A N 1
ATOM 830 C CA . GLY A 1 98 ? -6.182 -0.687 18.564 1.00 85.38 98 GLY A CA 1
ATOM 831 C C . GLY A 1 98 ? -7.069 -1.934 18.503 1.00 85.38 98 GLY A C 1
ATOM 832 O O . GLY A 1 98 ? -7.583 -2.287 17.449 1.00 85.38 98 GLY A O 1
ATOM 833 N N . ARG A 1 99 ? -7.287 -2.608 19.640 1.00 84.44 99 ARG A N 1
ATOM 834 C CA . ARG A 1 99 ? -8.170 -3.797 19.717 1.00 84.44 99 ARG A CA 1
ATOM 835 C C . ARG A 1 99 ? -9.643 -3.469 19.980 1.00 84.44 99 ARG A C 1
ATOM 837 O O . ARG A 1 99 ? -10.486 -4.351 19.889 1.00 84.44 99 ARG A O 1
ATOM 844 N N . LYS A 1 100 ? -9.948 -2.222 20.352 1.00 86.88 100 LYS A N 1
ATOM 845 C CA . LYS A 1 100 ? -11.285 -1.788 20.799 1.00 86.88 100 LYS A CA 1
ATOM 846 C C . LYS A 1 100 ? -12.083 -1.033 19.731 1.00 86.88 100 LYS A C 1
ATOM 848 O O . LYS A 1 100 ? -13.228 -0.679 19.985 1.00 86.88 100 LYS A O 1
ATOM 853 N N . SER A 1 101 ? -11.498 -0.765 18.566 1.00 86.94 101 SER A N 1
ATOM 854 C CA . SER A 1 101 ? -12.157 -0.055 17.470 1.00 86.94 101 SER A CA 1
ATOM 855 C C . SER A 1 101 ? -11.760 -0.645 16.119 1.00 86.94 101 SER A C 1
ATOM 857 O O . SER A 1 101 ? -10.715 -1.277 15.990 1.00 86.94 101 SER A O 1
ATOM 859 N N . ILE A 1 102 ? -12.618 -0.446 15.115 1.00 89.69 102 ILE A N 1
ATOM 860 C CA . ILE A 1 102 ? -12.358 -0.876 13.731 1.00 89.69 102 ILE A CA 1
ATOM 861 C C . ILE A 1 102 ? -11.533 0.177 12.981 1.00 89.69 102 ILE A C 1
ATOM 863 O O . ILE A 1 102 ? -10.720 -0.158 12.126 1.00 89.69 102 ILE A O 1
ATOM 867 N N . VAL A 1 103 ? -11.729 1.449 13.327 1.00 89.12 103 VAL A N 1
ATOM 868 C CA . VAL A 1 103 ? -11.020 2.591 12.752 1.00 89.12 103 VAL A CA 1
ATOM 869 C C . VAL A 1 103 ? -10.473 3.434 13.888 1.00 89.12 103 VAL A C 1
ATOM 871 O O . VAL A 1 103 ? -11.136 3.647 14.908 1.00 89.12 103 VAL A O 1
ATOM 874 N N . HIS A 1 104 ? -9.255 3.919 13.705 1.00 84.31 104 HIS A N 1
ATOM 875 C CA . HIS A 1 104 ? -8.625 4.870 14.597 1.00 84.31 104 HIS A CA 1
ATOM 876 C C . HIS A 1 104 ? -8.505 6.197 13.859 1.00 84.31 104 HIS A C 1
ATOM 878 O O . HIS A 1 104 ? -7.765 6.309 12.889 1.00 84.31 104 HIS A O 1
ATOM 884 N N . ARG A 1 105 ? -9.296 7.185 14.284 1.00 80.31 105 ARG A N 1
ATOM 885 C CA . ARG A 1 105 ? -9.333 8.505 13.639 1.00 80.31 105 ARG A CA 1
ATOM 886 C C . ARG A 1 105 ? -8.486 9.545 14.362 1.00 80.31 105 ARG A C 1
ATOM 888 O O . ARG A 1 105 ? -8.277 10.608 13.804 1.00 80.31 105 ARG A O 1
ATOM 895 N N . ARG A 1 106 ? -8.087 9.275 15.609 1.00 76.00 106 ARG A N 1
ATOM 896 C CA . ARG A 1 106 ? -7.463 10.264 16.493 1.00 76.00 106 ARG A CA 1
ATOM 897 C C . ARG A 1 106 ? -6.530 9.604 17.476 1.00 76.00 106 ARG A C 1
ATOM 899 O O . ARG A 1 106 ? -6.939 8.654 18.131 1.00 76.00 106 ARG A O 1
ATOM 906 N N . THR A 1 107 ? -5.346 10.177 17.657 1.00 76.88 107 THR A N 1
ATOM 907 C CA . THR A 1 107 ? -4.500 9.861 18.813 1.00 76.88 107 THR A CA 1
ATOM 908 C C . THR A 1 107 ? -4.659 10.910 19.890 1.00 76.88 107 THR A C 1
ATOM 910 O O . THR A 1 107 ? -4.850 12.081 19.591 1.00 76.88 107 THR A O 1
ATOM 913 N N . PHE A 1 108 ? -4.520 10.503 21.147 1.00 75.62 108 PHE A N 1
ATOM 914 C CA . PHE A 1 108 ? -4.369 11.439 22.252 1.00 75.62 108 PHE A CA 1
ATOM 915 C C . PHE A 1 108 ? -2.915 11.419 22.703 1.00 75.62 108 PHE A C 1
ATOM 917 O O . PHE A 1 108 ? -2.384 10.372 23.072 1.00 75.62 108 PHE A O 1
ATOM 924 N N . LYS A 1 109 ? -2.269 12.584 22.668 1.00 70.94 109 LYS A N 1
ATOM 925 C CA . LYS A 1 109 ? -0.890 12.773 23.126 1.00 70.94 109 LYS A CA 1
ATOM 926 C C . LYS A 1 109 ? -0.864 13.911 24.126 1.00 70.94 109 LYS A C 1
ATOM 928 O O . LYS A 1 109 ? -1.262 15.024 23.793 1.00 70.94 109 LYS A O 1
ATOM 933 N N . HIS A 1 110 ? -0.385 13.641 25.337 1.00 65.00 110 HIS A N 1
ATOM 934 C CA . HIS A 1 110 ? -0.031 14.702 26.276 1.00 65.00 110 HIS A CA 1
ATOM 935 C C . HIS A 1 110 ? 1.329 15.269 25.865 1.00 65.00 110 HIS A C 1
ATOM 937 O O . HIS A 1 110 ? 2.321 14.544 25.786 1.00 65.00 110 HIS A O 1
ATOM 943 N N . GLY A 1 111 ? 1.353 16.552 25.507 1.00 61.81 111 GLY A N 1
ATOM 944 C CA . GLY A 1 111 ? 2.530 17.186 24.928 1.00 61.81 111 GLY A CA 1
ATOM 945 C C . GLY A 1 111 ? 3.622 17.417 25.970 1.00 61.81 111 GLY A C 1
ATOM 946 O O . GLY A 1 111 ? 3.416 18.176 26.909 1.00 61.81 111 GLY A O 1
ATOM 947 N N . VAL A 1 112 ? 4.805 16.833 25.762 1.00 60.66 112 VAL A N 1
ATOM 948 C CA . VAL A 1 112 ? 6.035 17.243 26.470 1.00 60.66 112 VAL A CA 1
ATOM 949 C C . VAL A 1 112 ? 6.634 18.504 25.816 1.00 60.66 112 VAL A C 1
ATOM 951 O O . VAL A 1 112 ? 7.219 19.328 26.503 1.00 60.66 112 VAL A O 1
ATOM 954 N N . ASN A 1 113 ? 6.402 18.714 24.508 1.00 55.28 113 ASN A N 1
ATOM 955 C CA . ASN A 1 113 ? 6.901 19.852 23.716 1.00 55.28 113 ASN A CA 1
ATOM 956 C C . ASN A 1 113 ? 5.816 20.431 22.776 1.00 55.28 113 ASN A C 1
ATOM 958 O O . ASN A 1 113 ? 5.915 20.344 21.554 1.00 55.28 113 ASN A O 1
ATOM 962 N N . ARG A 1 114 ? 4.765 21.037 23.349 1.00 57.16 114 ARG A N 1
ATOM 963 C CA . ARG A 1 114 ? 3.772 21.913 22.672 1.00 57.16 114 ARG A CA 1
ATOM 964 C C . ARG A 1 114 ? 2.808 21.307 21.641 1.00 57.16 114 ARG A C 1
ATOM 966 O O . ARG A 1 114 ? 1.891 22.010 21.238 1.00 57.16 114 ARG A O 1
ATOM 973 N N . THR A 1 115 ? 2.942 20.039 21.257 1.00 61.38 115 THR A N 1
ATOM 974 C CA . THR A 1 115 ? 1.927 19.366 20.421 1.00 61.38 115 THR A CA 1
ATOM 975 C C . THR A 1 115 ? 1.137 18.381 21.276 1.00 61.38 115 THR A C 1
ATOM 977 O O . THR A 1 115 ? 1.614 17.283 21.565 1.00 61.38 115 THR A O 1
ATOM 980 N N . SER A 1 116 ? -0.040 18.802 21.737 1.00 73.81 116 SER A N 1
ATOM 981 C CA . SER A 1 116 ? -1.011 17.948 22.426 1.00 73.81 116 SER A CA 1
ATOM 982 C C . SER A 1 116 ? -2.171 17.629 21.490 1.00 73.81 116 SER A C 1
ATOM 984 O O . SER A 1 116 ? -2.696 18.541 20.858 1.00 73.81 116 SER A O 1
ATOM 986 N N . CYS A 1 117 ? -2.581 16.363 21.428 1.00 74.62 117 CYS A N 1
ATOM 987 C CA . CYS A 1 117 ? -3.791 15.966 20.709 1.00 74.62 117 CYS A CA 1
ATOM 988 C C . CYS A 1 117 ? -4.916 15.715 21.714 1.00 74.62 117 CYS A C 1
ATOM 990 O O . CYS A 1 117 ? -4.765 14.892 22.623 1.00 74.62 117 CYS A O 1
ATOM 992 N N . ASP A 1 118 ? -6.025 16.427 21.542 1.00 77.50 118 ASP A N 1
ATOM 993 C CA . ASP A 1 118 ? -7.206 16.392 22.403 1.00 77.50 118 ASP A CA 1
ATOM 994 C C . ASP A 1 118 ? -8.508 16.188 21.601 1.00 77.50 118 ASP A C 1
ATOM 996 O O . ASP A 1 118 ? -8.507 15.986 20.386 1.00 77.50 118 ASP A O 1
ATOM 1000 N N . GLY A 1 119 ? -9.656 16.227 22.286 1.00 76.50 119 GLY A N 1
ATOM 1001 C CA . GLY A 1 119 ? -10.966 16.026 21.659 1.00 76.50 119 GLY A CA 1
ATOM 1002 C C . GLY A 1 119 ? -11.374 17.121 20.662 1.00 76.50 119 GLY A C 1
ATOM 1003 O O . GLY A 1 119 ? -12.288 16.904 19.862 1.00 76.50 119 GLY A O 1
ATOM 1004 N N . HIS A 1 120 ? -10.702 18.272 20.666 1.00 81.12 120 HIS A N 1
ATOM 1005 C CA . HIS A 1 120 ? -10.977 19.395 19.769 1.00 81.12 120 HIS A CA 1
ATOM 1006 C C . HIS A 1 120 ? -10.005 19.470 18.591 1.00 81.12 120 HIS A C 1
ATOM 1008 O O . HIS A 1 120 ? -10.266 20.191 17.626 1.00 81.12 120 HIS A O 1
ATOM 1014 N N . SER A 1 121 ? -8.924 18.697 18.640 1.00 76.31 121 SER A N 1
ATOM 1015 C CA . SER A 1 121 ? -7.913 18.632 17.596 1.00 76.31 121 SER A CA 1
ATOM 1016 C C . SER A 1 121 ? -8.506 18.062 16.299 1.00 76.31 121 SER A C 1
ATOM 1018 O O . SER A 1 121 ? -9.168 17.023 16.298 1.00 76.31 121 SER A O 1
ATOM 1020 N N . LYS A 1 122 ? -8.315 18.793 15.195 1.00 73.12 122 LYS A N 1
ATOM 1021 C CA . LYS A 1 122 ? -8.816 18.448 13.848 1.00 73.12 122 LYS A CA 1
ATOM 1022 C C . LYS A 1 122 ? -7.711 18.357 12.791 1.00 73.12 122 LYS A C 1
ATOM 1024 O O . LYS A 1 122 ? -8.010 18.055 11.640 1.00 73.12 122 LYS A O 1
ATOM 1029 N N . ALA A 1 123 ? -6.476 18.701 13.154 1.00 64.38 123 ALA A N 1
ATOM 1030 C CA . ALA A 1 123 ? -5.347 18.739 12.239 1.00 64.38 123 ALA A CA 1
ATOM 1031 C C . ALA A 1 123 ? -4.457 17.502 12.447 1.00 64.38 123 ALA A C 1
ATOM 1033 O O . ALA A 1 123 ? -4.080 17.239 13.592 1.00 64.38 123 ALA A O 1
ATOM 1034 N N . PRO A 1 124 ? -4.055 16.796 11.375 1.00 63.59 124 PRO A N 1
ATOM 1035 C CA . PRO A 1 124 ? -3.141 15.663 11.489 1.00 63.59 124 PRO A CA 1
ATOM 1036 C C . PRO A 1 124 ? -1.798 16.093 12.120 1.00 63.59 124 PRO A C 1
ATOM 1038 O O . PRO A 1 124 ? -1.339 17.208 11.863 1.00 63.59 124 PRO A O 1
ATOM 1041 N N . PRO A 1 125 ? -1.131 15.239 12.928 1.00 64.25 125 PRO A N 1
ATOM 1042 C CA . PRO A 1 125 ? -1.434 13.829 13.194 1.00 64.25 125 PRO A CA 1
ATOM 1043 C C . PRO A 1 125 ? -2.373 13.601 14.401 1.00 64.25 125 PRO A C 1
ATOM 1045 O O . PRO A 1 125 ? -2.344 12.522 15.002 1.00 64.25 125 PRO A O 1
ATOM 1048 N N . CYS A 1 126 ? -3.165 14.610 14.777 1.00 63.41 126 CYS A N 1
ATOM 1049 C CA . CYS A 1 126 ? -4.304 14.469 15.677 1.00 63.41 126 CYS A CA 1
ATOM 1050 C C . CYS A 1 126 ? -5.586 14.185 14.862 1.00 63.41 126 CYS A C 1
ATOM 1052 O O . CYS A 1 126 ? -6.400 13.398 15.379 1.00 63.41 126 CYS A O 1
#

Foldseek 3Di:
DAEDAPQDLCVCVVDPCSVVDDYDYDYPDDPVRCCVVQVPCVNCVVDPDDDDDDPPDDCPVPDVVVVVVCCVVVVPPDDDAADDPVPDPDDDQQRHDDPPDPHRPFDADDDPPPDGTDPPDDDPPD

Sequence (126 aa):
MLFHYDGIVDEWKDFAWSDQVIHVSARNQTKWWFAKRFLHPGIVWEYSYIFLWDEDLGVEDFHPKKYVSIVEREGLEISQPALDTAKSEVHHQITARGRKSIVHRRTFKHGVNRTSCDGHSKAPPC

Radius of gyration: 17.84 Å; chains: 1; bounding box: 37×39×43 Å

Secondary structure (DSSP, 8-state):
-EEESSS--GGGTTSTTGGGS-EEE-TT--HHHHHHHHS-HHHHTT-S------TT---TT--HHHHHHHHHHHT-SS--PPB-TTT-SS--TTTB--SS-S------B--SSS--B-TT--STT-

InterPro domains:
  IPR007877 Protein of unknown function DUF707 [PF05212] (1-126)
  IPR007877 Protein of unknown function DUF707 [PTHR31210] (1-126)

Organism: Gossypium raimondii (NCBI:txid29730)